Protein AF-V5GA72-F1 (afdb_monomer_lite)

Foldseek 3Di:
DDDDDDDDPPPCPDVVNVVVVVVVVVVVVVVVVVVVVVVVVVVVCVVPVDDAADQFPLVVVQVVCVVVVNRDPVSLVVNVVRLVVCVVVVRDDPVRSVVVVVVSQVSLVVVVVVCVVPDDPDPDRDDDDDDD

Secondary structure (DSSP, 8-state):
--------------HHHHHHHHHHHHHHHHHHHHHHHHHHHHHHHHHHH-----S-HHHHHHHHHHHTT---HHHHHHHHHHHHHHHHTT-S-HHHHHHHHHHHHHHHHHHHHHHHTS-SS-----------

pLDDT: mean 79.82, std 15.77, range [41.16, 95.19]

Organism: Anoplophora glabripennis (NCBI:txid217634)

InterPro domains:
  IPR003874 CDC45 [PF02724] (3-127)
  IPR003874 CDC45 [PTHR10507] (3-131)

Radius of gyration: 33.47 Å; chains: 1; bounding box: 51×24×113 Å

Structure (mmCIF, N/CA/C/O backbone):
data_AF-V5GA72-F1
#
_entry.id   AF-V5GA72-F1
#
loop_
_atom_site.group_PDB
_atom_site.id
_atom_site.type_symbol
_atom_site.label_atom_id
_atom_site.label_alt_id
_atom_site.label_comp_id
_atom_site.label_asym_id
_atom_site.label_entity_id
_atom_site.label_seq_id
_atom_site.pdbx_PDB_ins_code
_atom_site.Cartn_x
_atom_site.Cartn_y
_atom_site.Cartn_z
_atom_site.occupancy
_atom_site.B_iso_or_equiv
_atom_site.auth_seq_id
_at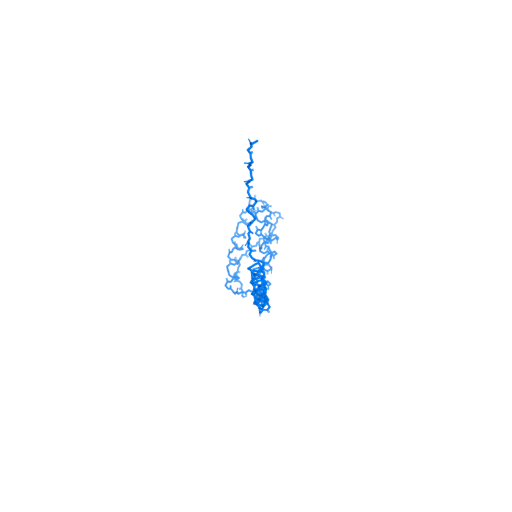om_site.auth_comp_id
_atom_site.auth_asym_id
_atom_site.auth_atom_id
_atom_site.pdbx_PDB_model_num
ATOM 1 N N . ASP A 1 1 ? 4.485 15.267 88.768 1.00 44.94 1 ASP A N 1
ATOM 2 C CA . ASP A 1 1 ? 3.596 16.225 88.092 1.00 44.94 1 ASP A CA 1
ATOM 3 C C . ASP A 1 1 ? 4.176 16.710 86.783 1.00 44.94 1 ASP A C 1
ATOM 5 O O . ASP A 1 1 ? 5.072 17.546 86.781 1.00 44.94 1 ASP A O 1
ATOM 9 N N . THR A 1 2 ? 3.723 16.142 85.669 1.00 41.16 2 THR A N 1
ATOM 10 C CA . THR A 1 2 ? 2.862 16.828 84.686 1.00 41.16 2 THR A CA 1
ATOM 11 C C . THR A 1 2 ? 2.583 15.811 83.583 1.00 41.16 2 THR A C 1
ATOM 13 O O . THR A 1 2 ? 3.494 15.398 82.869 1.00 41.16 2 THR A O 1
ATOM 16 N N . GLU A 1 3 ? 1.335 15.354 83.538 1.00 45.75 3 GLU A N 1
ATOM 17 C CA . GLU A 1 3 ? 0.782 14.535 82.467 1.00 45.75 3 GLU A CA 1
ATOM 18 C C . GLU A 1 3 ? 0.652 15.359 81.182 1.00 45.75 3 GLU A C 1
ATOM 20 O O . GLU A 1 3 ? 0.370 16.556 81.232 1.00 45.75 3 GLU A O 1
ATOM 25 N N . GLY A 1 4 ? 0.867 14.705 80.045 1.00 42.28 4 GLY A N 1
ATOM 26 C CA . GLY A 1 4 ? 0.695 15.257 78.706 1.00 42.28 4 GLY A CA 1
ATOM 27 C C . GLY A 1 4 ? 0.209 14.143 77.793 1.00 42.28 4 GLY A C 1
ATOM 28 O O . GLY A 1 4 ? 0.988 13.575 77.034 1.00 42.28 4 GLY A O 1
ATOM 29 N N . ASP A 1 5 ? -1.052 13.781 78.003 1.00 46.66 5 ASP A N 1
ATOM 30 C CA . ASP A 1 5 ? -1.895 13.001 77.106 1.00 46.66 5 ASP A CA 1
ATOM 31 C C . ASP A 1 5 ? -2.205 13.886 75.890 1.00 46.66 5 ASP A C 1
ATOM 33 O O . ASP A 1 5 ? -2.816 14.941 76.050 1.00 46.66 5 ASP A O 1
ATOM 37 N N . ASP A 1 6 ? -1.719 13.516 74.705 1.00 45.56 6 ASP A N 1
ATOM 38 C CA . ASP A 1 6 ? -2.155 14.123 73.445 1.00 45.56 6 ASP A CA 1
ATOM 39 C C . ASP A 1 6 ? -2.669 13.003 72.546 1.00 45.56 6 ASP A C 1
ATOM 41 O O . ASP A 1 6 ? -1.927 12.163 72.025 1.00 45.56 6 ASP A O 1
ATOM 45 N N . GLU A 1 7 ? -3.994 13.001 72.477 1.00 43.31 7 GLU A N 1
ATOM 46 C CA . GLU A 1 7 ? -4.881 12.004 71.919 1.00 43.31 7 GLU A CA 1
ATOM 47 C C . GLU A 1 7 ? -4.599 11.729 70.437 1.00 43.31 7 GLU A C 1
ATOM 49 O O . GLU A 1 7 ? -4.554 12.615 69.576 1.00 43.31 7 GLU A O 1
ATOM 54 N N . ASP A 1 8 ? -4.481 10.435 70.162 1.00 42.25 8 ASP A N 1
ATOM 55 C CA . ASP A 1 8 ? -4.529 9.799 68.856 1.00 42.25 8 ASP A CA 1
ATOM 56 C C . ASP A 1 8 ? -5.787 10.256 68.098 1.00 42.25 8 ASP A C 1
ATOM 58 O O . ASP A 1 8 ? -6.906 9.800 68.340 1.00 42.25 8 ASP A O 1
ATOM 62 N N . SER A 1 9 ? -5.613 11.221 67.195 1.00 42.22 9 SER A N 1
ATOM 63 C CA . SER A 1 9 ? -6.663 11.691 66.293 1.00 42.22 9 SER A CA 1
ATOM 64 C C . SER A 1 9 ? -6.876 10.657 65.182 1.00 42.22 9 SER A C 1
ATOM 66 O O . SER A 1 9 ? -6.504 10.877 64.027 1.00 42.22 9 SER A O 1
ATOM 68 N N . GLU A 1 10 ? -7.458 9.508 65.537 1.00 46.38 10 GLU A N 1
ATOM 69 C CA . GLU A 1 10 ? -7.922 8.507 64.579 1.00 46.38 10 GLU A CA 1
ATOM 70 C C . GLU A 1 10 ? -9.069 9.089 63.739 1.00 46.38 10 GLU A C 1
ATOM 72 O O . GLU A 1 10 ? -10.193 9.314 64.193 1.00 46.38 10 GLU A O 1
ATOM 77 N N . ASP A 1 11 ? -8.738 9.322 62.472 1.00 50.38 11 ASP A N 1
ATOM 78 C CA . ASP A 1 11 ? -9.589 9.707 61.352 1.00 50.38 11 ASP A CA 1
ATOM 79 C C . ASP A 1 11 ? -10.790 8.747 61.193 1.00 50.38 11 ASP A C 1
ATOM 81 O O . ASP A 1 11 ? -10.772 7.751 60.461 1.00 50.38 11 ASP A O 1
ATOM 85 N N . GLY A 1 12 ? -11.850 9.027 61.953 1.00 48.91 12 GLY A N 1
ATOM 86 C CA . GLY A 1 12 ? -13.086 8.256 62.032 1.00 48.91 12 GLY A CA 1
ATOM 87 C C . GLY A 1 12 ? -14.001 8.434 60.821 1.00 48.91 12 GLY A C 1
ATOM 88 O O . GLY A 1 12 ? -15.154 8.850 60.962 1.00 48.91 12 GLY A O 1
ATOM 89 N N . GLU A 1 13 ? -13.550 8.066 59.618 1.00 55.62 13 GLU A N 1
ATOM 90 C CA . GLU A 1 13 ? -14.483 7.809 58.517 1.00 55.62 13 GLU A CA 1
ATOM 91 C C . GLU A 1 13 ? -15.397 6.632 58.913 1.00 55.62 13 GLU A C 1
ATOM 93 O O . GLU A 1 13 ? -14.967 5.477 58.987 1.00 55.62 13 GLU A O 1
ATOM 98 N N . SER A 1 14 ? -16.686 6.907 59.163 1.00 59.91 14 SER A N 1
ATOM 99 C CA . SER A 1 14 ? -17.658 5.867 59.531 1.00 59.91 14 SER A CA 1
ATOM 100 C C . SER A 1 14 ? -17.598 4.681 58.554 1.00 59.91 14 SER A C 1
ATOM 102 O O . SER A 1 14 ? -17.610 4.855 57.330 1.00 59.91 14 SER A O 1
ATOM 104 N N . GLN A 1 15 ? -17.583 3.444 59.066 1.00 61.44 15 GLN A N 1
ATOM 105 C CA . GLN A 1 15 ? -17.535 2.240 58.218 1.00 61.44 15 GLN A CA 1
ATOM 106 C C . GLN A 1 15 ? -18.662 2.187 57.167 1.00 61.44 15 GLN A C 1
ATOM 108 O O . GLN A 1 15 ? -18.519 1.542 56.126 1.00 61.44 15 GLN A O 1
ATOM 113 N N . VAL A 1 16 ? -19.770 2.894 57.407 1.00 61.12 16 VAL A N 1
ATOM 114 C CA . VAL A 1 16 ? -20.895 3.056 56.477 1.00 61.12 16 VAL A CA 1
ATOM 115 C C . VAL A 1 16 ? -20.516 3.920 55.267 1.00 61.12 16 VAL A C 1
ATOM 117 O O . VAL A 1 16 ? -20.846 3.556 54.137 1.00 61.12 16 VAL A O 1
ATOM 120 N N . ALA A 1 17 ? -19.776 5.016 55.468 1.00 61.53 17 ALA A N 1
ATOM 121 C CA . ALA A 1 17 ? -19.242 5.843 54.384 1.00 61.53 17 ALA A CA 1
ATOM 122 C C . ALA A 1 17 ? -18.205 5.074 53.547 1.00 61.53 17 ALA A C 1
ATOM 124 O O . ALA A 1 17 ? -18.236 5.126 52.315 1.00 61.53 17 ALA A O 1
ATOM 125 N N . LYS A 1 18 ? -17.360 4.267 54.203 1.00 60.62 18 LYS A N 1
ATOM 126 C CA . LYS A 1 18 ? -16.367 3.402 53.544 1.00 60.62 18 LYS A CA 1
ATOM 127 C C . LYS A 1 18 ? -17.026 2.296 52.705 1.00 60.62 18 LYS A C 1
ATOM 129 O O . LYS A 1 18 ? -16.608 2.050 51.576 1.00 60.62 18 LYS A O 1
ATOM 134 N N . ARG A 1 19 ? -18.113 1.684 53.199 1.00 61.06 19 ARG A N 1
ATOM 135 C CA . ARG A 1 19 ? -18.931 0.716 52.437 1.00 61.06 19 ARG A CA 1
ATOM 136 C C . ARG A 1 19 ? -19.669 1.358 51.255 1.00 61.06 19 ARG A C 1
ATOM 138 O O . ARG A 1 19 ? -19.633 0.784 50.172 1.00 61.06 19 ARG A O 1
ATOM 145 N N . ARG A 1 20 ? -20.258 2.556 51.406 1.00 60.97 20 ARG A N 1
ATOM 146 C CA . ARG A 1 20 ? -20.881 3.293 50.279 1.00 60.97 20 ARG A CA 1
ATOM 147 C C . ARG A 1 20 ? -19.872 3.667 49.193 1.00 60.97 20 ARG A C 1
ATOM 149 O O . ARG A 1 20 ? -20.171 3.476 48.021 1.00 60.97 20 ARG A O 1
ATOM 156 N N . ARG A 1 21 ? -18.669 4.121 49.564 1.00 61.09 21 ARG A N 1
ATOM 157 C CA . ARG A 1 21 ? -17.574 4.395 48.614 1.00 61.09 21 ARG A CA 1
ATOM 158 C C . ARG A 1 21 ? -17.095 3.136 47.887 1.00 61.09 21 ARG A C 1
ATOM 160 O O . ARG A 1 21 ? -16.818 3.194 46.695 1.00 61.09 21 ARG A O 1
ATOM 167 N N . MET A 1 22 ? -17.017 1.997 48.577 1.00 59.84 22 MET A N 1
ATOM 168 C CA . MET A 1 22 ? -16.674 0.703 47.96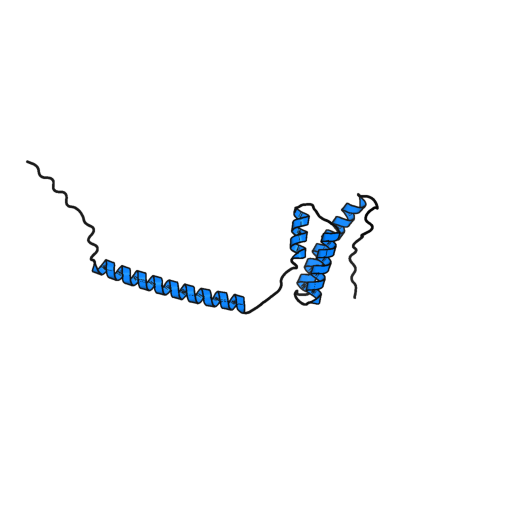8 1.00 59.84 22 MET A CA 1
ATOM 169 C C . MET A 1 22 ? -17.747 0.231 46.973 1.00 59.84 22 MET A C 1
ATOM 171 O O . MET A 1 22 ? -17.400 -0.278 45.906 1.00 59.84 22 MET A O 1
ATOM 175 N N . ASP A 1 23 ? -19.030 0.443 47.280 1.00 65.75 23 ASP A N 1
ATOM 176 C CA . ASP A 1 23 ? -20.140 0.166 46.358 1.00 65.75 23 ASP A CA 1
ATOM 177 C C . ASP A 1 23 ? -20.141 1.120 45.153 1.00 65.75 23 ASP A C 1
ATOM 179 O O . ASP A 1 23 ? -20.287 0.672 44.017 1.00 65.75 23 ASP A O 1
ATOM 183 N N . GLU A 1 24 ? -19.895 2.419 45.354 1.00 71.38 24 GLU A N 1
ATOM 184 C CA . GLU A 1 24 ? -19.737 3.392 44.262 1.00 71.38 24 GLU A CA 1
ATOM 185 C C . GLU A 1 24 ? -18.525 3.073 43.376 1.00 71.38 24 GLU A C 1
ATOM 187 O O . GLU A 1 24 ? -18.632 3.102 42.148 1.00 71.38 24 GLU A O 1
ATOM 192 N N . ALA A 1 25 ? -17.393 2.679 43.965 1.00 75.25 25 ALA A N 1
ATOM 193 C CA . ALA A 1 25 ? -16.207 2.241 43.231 1.00 75.25 25 ALA A CA 1
ATOM 194 C C . ALA A 1 25 ? -16.467 0.945 42.440 1.00 75.25 25 ALA A C 1
ATOM 196 O O . ALA A 1 25 ? -16.042 0.819 41.289 1.00 75.25 25 ALA A O 1
ATOM 197 N N . ALA A 1 26 ? -17.216 -0.007 43.006 1.00 76.44 26 ALA A N 1
ATOM 198 C CA . ALA A 1 26 ? -17.625 -1.224 42.309 1.00 76.44 26 ALA A CA 1
ATOM 199 C C . ALA A 1 26 ? -18.612 -0.937 41.160 1.00 76.44 26 ALA A C 1
ATOM 201 O O . ALA A 1 26 ? -18.518 -1.554 40.094 1.00 76.44 26 ALA A O 1
ATOM 202 N N . ILE A 1 27 ? -19.532 0.017 41.337 1.00 78.06 27 ILE A N 1
ATOM 203 C CA . ILE A 1 27 ? -20.466 0.478 40.299 1.00 78.06 27 ILE A CA 1
ATOM 204 C C . ILE A 1 27 ? -19.717 1.205 39.176 1.00 78.06 27 ILE A C 1
ATOM 206 O O . ILE A 1 27 ? -19.980 0.927 38.001 1.00 78.06 27 ILE A O 1
ATOM 210 N N . ASN A 1 28 ? -18.752 2.066 39.507 1.00 81.06 28 ASN A N 1
ATOM 211 C CA . ASN A 1 28 ? -17.899 2.732 38.523 1.00 81.06 28 ASN A CA 1
ATOM 212 C C . ASN A 1 28 ? -17.058 1.723 37.742 1.00 81.06 28 ASN A C 1
ATOM 214 O O . ASN A 1 28 ? -17.096 1.743 36.516 1.00 81.06 28 ASN A O 1
ATOM 218 N N . LYS A 1 29 ? -16.442 0.740 38.407 1.00 84.12 29 LYS A N 1
ATOM 219 C CA . LYS A 1 29 ? -15.700 -0.339 37.735 1.00 84.12 29 LYS A CA 1
ATOM 220 C C . LYS A 1 29 ? -16.586 -1.168 36.796 1.00 84.12 29 LYS A C 1
ATOM 222 O O . LYS A 1 29 ? -16.160 -1.564 35.713 1.00 84.12 29 LYS A O 1
ATOM 227 N N . ARG A 1 30 ? -17.850 -1.423 37.166 1.00 83.56 30 ARG A N 1
ATOM 228 C CA . ARG A 1 30 ? -18.836 -2.084 36.283 1.00 83.56 30 ARG A CA 1
ATOM 229 C C . ARG A 1 30 ? -19.254 -1.198 35.108 1.00 83.56 30 ARG A C 1
ATOM 231 O O . ARG A 1 30 ? -19.535 -1.716 34.030 1.00 83.56 30 ARG A O 1
ATOM 238 N N . ARG A 1 31 ? -19.344 0.120 35.302 1.00 84.44 31 ARG A N 1
ATOM 239 C CA . ARG A 1 31 ? -19.629 1.086 34.230 1.00 84.44 31 ARG A CA 1
ATOM 240 C C . ARG A 1 31 ? -18.456 1.171 33.255 1.00 84.44 31 ARG A C 1
ATOM 242 O O . ARG A 1 31 ? -18.681 1.043 32.060 1.00 84.44 31 ARG A O 1
ATOM 249 N N . GLU A 1 32 ? -17.234 1.297 33.756 1.00 90.19 32 GLU A N 1
ATOM 250 C CA . GLU A 1 32 ? -16.003 1.289 32.960 1.00 90.19 32 GLU A CA 1
ATOM 251 C C . GLU A 1 32 ? -15.854 -0.007 32.173 1.00 90.19 32 GLU A C 1
ATOM 253 O O . GLU A 1 32 ? -15.583 0.033 30.977 1.00 90.19 32 GLU A O 1
ATOM 258 N N . LYS A 1 33 ? -16.118 -1.160 32.803 1.00 91.06 33 LYS A N 1
ATOM 259 C CA . LYS A 1 33 ? -16.099 -2.448 32.105 1.00 91.06 33 LYS A CA 1
ATOM 260 C C . LYS A 1 33 ? -17.126 -2.499 30.970 1.00 91.06 33 LYS A C 1
ATOM 262 O O . LYS A 1 33 ? -16.789 -2.957 29.886 1.00 91.06 33 LYS A O 1
ATOM 267 N N . ARG A 1 34 ? -18.349 -2.002 31.191 1.00 90.81 34 ARG A N 1
ATOM 268 C CA . ARG A 1 34 ? -19.376 -1.924 30.136 1.00 90.81 34 ARG A CA 1
ATOM 269 C C . ARG A 1 34 ? -18.949 -1.006 28.992 1.00 90.81 34 ARG A C 1
ATOM 271 O O . ARG A 1 34 ? -18.997 -1.424 27.845 1.00 90.81 34 ARG A O 1
ATOM 278 N N . LEU A 1 35 ? -18.446 0.189 29.304 1.00 94.00 35 LEU A N 1
ATOM 279 C CA . LEU A 1 35 ? -17.922 1.123 28.301 1.00 94.00 35 LEU A CA 1
ATOM 280 C C . LEU A 1 35 ? -16.758 0.517 27.507 1.00 94.00 35 LEU A C 1
ATOM 282 O O . LEU A 1 35 ? -16.676 0.687 26.294 1.00 94.00 35 LEU A O 1
ATOM 286 N N . TRP A 1 36 ? -15.873 -0.222 28.176 1.00 94.69 36 TRP A N 1
ATOM 287 C CA . TRP A 1 36 ? -14.775 -0.927 27.526 1.00 94.69 36 TRP A CA 1
ATOM 288 C C . TRP A 1 36 ? -15.275 -2.037 26.597 1.00 94.69 36 TRP A C 1
ATOM 290 O O . TRP A 1 36 ? -14.797 -2.153 25.469 1.00 94.69 36 TRP A O 1
ATOM 300 N N . GLU A 1 37 ? -16.256 -2.831 27.034 1.00 94.56 37 GLU A N 1
ATOM 301 C CA . GLU A 1 37 ? -16.868 -3.874 26.206 1.00 94.56 37 GLU A CA 1
ATOM 302 C C . GLU A 1 37 ? -17.581 -3.288 24.981 1.00 94.56 37 GLU A C 1
ATOM 304 O O . GLU A 1 37 ? -17.451 -3.836 23.886 1.00 94.56 37 GLU A O 1
ATOM 309 N N . ASP A 1 38 ? -18.281 -2.167 25.139 1.00 94.94 38 ASP A N 1
ATOM 310 C CA . ASP A 1 38 ? -18.978 -1.491 24.043 1.00 94.94 38 ASP A CA 1
ATOM 311 C C . ASP A 1 38 ? -17.989 -0.871 23.043 1.00 94.94 38 ASP A C 1
ATOM 313 O O . ASP A 1 38 ? -18.126 -1.074 21.835 1.00 94.94 38 ASP A O 1
ATOM 317 N N . ASN A 1 39 ? -16.923 -0.221 23.524 1.00 94.88 39 ASN A N 1
ATOM 318 C CA . ASN A 1 39 ? -15.845 0.286 22.668 1.00 94.88 39 ASN A CA 1
ATOM 319 C C . ASN A 1 39 ? -15.132 -0.841 21.919 1.00 94.88 39 ASN A C 1
ATOM 321 O O . ASN A 1 39 ? -14.844 -0.708 20.730 1.00 94.88 39 ASN A O 1
ATOM 325 N N . LYS A 1 40 ? -14.873 -1.968 22.592 1.00 95.06 40 LYS A N 1
ATOM 326 C CA . LYS A 1 40 ? -14.284 -3.150 21.960 1.00 95.06 40 LYS A CA 1
ATOM 327 C C . LYS A 1 40 ? -15.194 -3.686 20.861 1.00 95.06 40 LYS A C 1
ATOM 329 O O . LYS A 1 40 ? -14.706 -3.976 19.776 1.00 95.06 40 LYS A O 1
ATOM 334 N N . LYS A 1 41 ? -16.498 -3.825 21.117 1.00 95.19 41 LYS A N 1
ATOM 335 C CA . LYS A 1 41 ? -17.455 -4.293 20.102 1.00 95.19 41 LYS A CA 1
ATOM 336 C C . LYS A 1 41 ? -17.484 -3.360 18.900 1.00 95.19 41 LYS A C 1
ATOM 338 O O . LYS A 1 41 ? -17.440 -3.854 17.782 1.00 95.19 41 LYS A O 1
ATOM 343 N N . LYS A 1 42 ? -17.493 -2.044 19.130 1.00 95.00 42 LYS A N 1
ATOM 344 C CA . LYS A 1 42 ? -17.432 -1.048 18.058 1.00 95.00 42 LYS A CA 1
ATOM 345 C C . LYS A 1 42 ? -16.153 -1.189 17.230 1.00 95.00 42 LYS A C 1
ATOM 347 O O . LYS A 1 42 ? -16.236 -1.334 16.022 1.00 95.00 42 LYS A O 1
ATOM 352 N N . LEU A 1 43 ? -14.990 -1.250 17.878 1.00 94.00 43 LEU A N 1
ATOM 353 C CA . LEU A 1 43 ? -13.709 -1.401 17.183 1.00 94.00 43 LEU A CA 1
ATOM 354 C C . LEU A 1 43 ? -13.632 -2.707 16.379 1.00 94.00 43 LEU A C 1
ATOM 356 O O . LEU A 1 43 ? -13.159 -2.714 15.247 1.00 94.00 43 LEU A O 1
ATOM 360 N N . MET A 1 44 ? -14.101 -3.813 16.961 1.00 94.50 44 MET A N 1
ATOM 361 C CA . MET A 1 44 ? -14.127 -5.109 16.278 1.00 94.50 44 MET A CA 1
ATOM 362 C C . MET A 1 44 ? -15.093 -5.091 15.096 1.00 94.50 44 MET A C 1
ATOM 364 O O . MET A 1 44 ? -14.774 -5.656 14.054 1.00 94.50 44 MET A O 1
ATOM 368 N N . PHE A 1 45 ? -16.242 -4.428 15.245 1.00 94.75 45 PHE A N 1
ATOM 369 C CA . PHE A 1 45 ? -17.192 -4.229 14.160 1.00 94.75 45 PHE A CA 1
ATOM 370 C C . PHE A 1 45 ? -16.545 -3.441 13.018 1.00 94.75 45 PHE A C 1
ATOM 372 O O . PHE A 1 45 ? -16.473 -3.971 11.912 1.00 94.75 45 PHE A O 1
ATOM 379 N N . ASP A 1 46 ? -15.981 -2.265 13.310 1.00 92.88 46 ASP A N 1
ATOM 380 C CA . ASP A 1 46 ? -15.337 -1.384 12.328 1.00 92.88 46 ASP A CA 1
ATOM 381 C C . ASP A 1 46 ? -14.197 -2.104 11.579 1.00 92.88 46 ASP A C 1
ATOM 383 O O . ASP A 1 46 ? -14.093 -2.004 10.358 1.00 92.88 46 ASP A O 1
ATOM 387 N N . TYR A 1 47 ? -13.377 -2.894 12.285 1.00 92.56 47 TYR A N 1
ATOM 388 C CA . TYR A 1 47 ? -12.311 -3.699 11.673 1.00 92.56 47 TYR A CA 1
ATOM 389 C C . TYR A 1 47 ? -12.850 -4.838 10.793 1.00 92.56 47 TYR A C 1
ATOM 391 O O . TYR A 1 47 ? -12.300 -5.120 9.732 1.00 92.56 47 TYR A O 1
ATOM 399 N N . SER A 1 48 ? -13.920 -5.509 11.226 1.00 92.44 48 SER A N 1
ATOM 400 C CA . SER A 1 48 ? -14.510 -6.634 10.487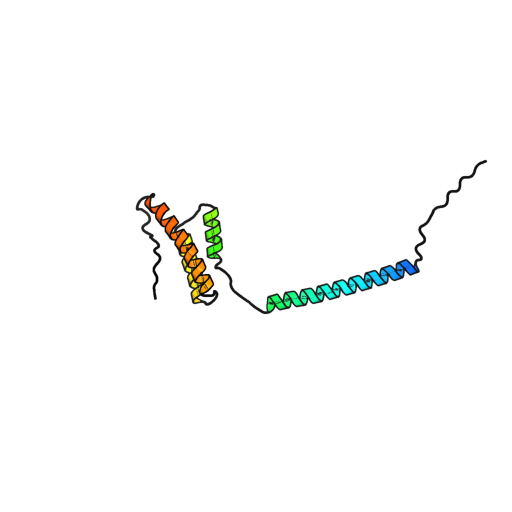 1.00 92.44 48 SER A CA 1
ATOM 401 C C . SER A 1 48 ? -15.348 -6.214 9.279 1.00 92.44 48 SER A C 1
ATOM 403 O O . SER A 1 48 ? -15.657 -7.050 8.432 1.00 92.44 48 SER A O 1
ATOM 405 N N . GLN A 1 49 ? -15.748 -4.942 9.211 1.00 92.31 49 GLN A N 1
ATOM 406 C CA . GLN A 1 49 ? -16.735 -4.478 8.245 1.00 92.31 49 GLN A CA 1
ATOM 407 C C . GLN A 1 49 ? -16.182 -4.431 6.818 1.00 92.31 49 GLN A C 1
ATOM 409 O O . GLN A 1 49 ? -16.888 -4.790 5.876 1.00 92.31 49 GLN A O 1
ATOM 414 N N . PHE A 1 50 ? -14.929 -4.001 6.649 1.00 88.62 50 PHE A N 1
ATOM 415 C CA . PHE A 1 50 ? -14.333 -3.799 5.333 1.00 88.62 50 PHE A CA 1
ATOM 416 C C . PHE A 1 50 ? -12.896 -4.302 5.286 1.00 88.62 50 PHE A C 1
ATOM 418 O O . PHE A 1 50 ? -12.098 -4.056 6.184 1.00 88.62 50 PHE A O 1
ATOM 425 N N . THR A 1 51 ? -12.551 -4.965 4.186 1.00 88.69 51 THR A N 1
ATOM 426 C CA . THR A 1 51 ? -11.165 -5.289 3.841 1.00 88.69 51 THR A CA 1
ATOM 427 C C . THR A 1 51 ? -10.783 -4.485 2.612 1.00 88.69 51 THR A C 1
ATOM 429 O O . THR A 1 51 ? -11.483 -4.527 1.603 1.00 88.69 51 THR A O 1
ATOM 432 N N . TYR A 1 52 ? -9.685 -3.745 2.702 1.00 87.88 52 TYR A N 1
ATOM 433 C CA . TYR A 1 52 ? -9.162 -2.938 1.609 1.00 87.88 52 TYR A CA 1
ATOM 434 C C . TYR A 1 52 ? -7.663 -3.167 1.455 1.00 87.88 52 TYR A C 1
ATOM 436 O O . TYR A 1 52 ? -6.969 -3.582 2.387 1.00 87.88 52 TYR A O 1
ATOM 444 N N . TYR A 1 53 ? -7.173 -2.888 0.255 1.00 87.69 53 TYR A N 1
ATOM 445 C CA . TYR A 1 53 ? -5.753 -2.876 -0.041 1.00 87.69 53 TYR A CA 1
ATOM 446 C C . TYR A 1 53 ? -5.254 -1.434 -0.064 1.00 87.69 53 TYR A C 1
ATOM 448 O O . TYR A 1 53 ? -6.009 -0.492 -0.292 1.00 87.69 53 TYR A O 1
ATOM 456 N N . THR A 1 54 ? -3.968 -1.273 0.213 1.00 86.00 54 THR A N 1
ATOM 457 C CA . THR A 1 54 ? -3.269 0.009 0.123 1.00 86.00 54 THR A CA 1
ATOM 458 C C . THR A 1 54 ? -2.114 -0.115 -0.870 1.00 86.00 54 THR A C 1
ATOM 460 O O . THR A 1 54 ? -1.958 -1.148 -1.529 1.00 86.00 54 THR A O 1
ATOM 463 N N . ARG A 1 55 ? -1.291 0.930 -0.950 1.00 85.81 55 ARG A N 1
ATOM 464 C CA . ARG A 1 55 ? -0.034 0.999 -1.704 1.00 85.81 55 ARG A CA 1
ATOM 465 C C . ARG A 1 55 ? 0.775 -0.306 -1.628 1.00 85.81 55 ARG A C 1
ATOM 467 O O . ARG A 1 55 ? 0.878 -0.918 -0.562 1.00 85.81 55 ARG A O 1
ATOM 474 N N . ALA A 1 56 ? 1.373 -0.715 -2.748 1.00 88.06 56 ALA A N 1
ATOM 475 C CA . ALA A 1 56 ? 2.173 -1.936 -2.838 1.00 88.06 56 ALA A CA 1
ATOM 476 C C . ALA A 1 56 ? 3.298 -1.963 -1.798 1.00 88.06 56 ALA A C 1
ATOM 478 O O . ALA A 1 56 ? 4.061 -1.006 -1.648 1.00 88.06 56 ALA A O 1
ATOM 479 N N . SER A 1 57 ? 3.458 -3.113 -1.138 1.00 90.44 57 SER A N 1
ATOM 480 C CA . SER A 1 57 ? 4.553 -3.366 -0.192 1.00 90.44 57 SER A CA 1
ATOM 481 C C . SER A 1 57 ? 5.929 -3.167 -0.833 1.00 90.44 57 SER A C 1
ATOM 483 O O . SER A 1 57 ? 6.833 -2.634 -0.192 1.00 90.44 57 SER A O 1
ATOM 485 N N . ALA A 1 58 ? 6.069 -3.527 -2.112 1.00 92.19 58 ALA A N 1
ATOM 486 C CA . ALA A 1 58 ? 7.294 -3.339 -2.882 1.00 92.19 58 ALA A CA 1
ATOM 487 C C . ALA A 1 58 ? 7.724 -1.866 -2.959 1.00 92.19 58 ALA A C 1
ATOM 489 O O . ALA A 1 58 ? 8.914 -1.585 -2.860 1.00 92.19 58 ALA A O 1
ATOM 490 N N . ILE A 1 59 ? 6.777 -0.922 -3.040 1.00 91.69 59 ILE A N 1
ATOM 491 C CA . ILE A 1 59 ? 7.109 0.506 -3.104 1.00 91.69 59 ILE A CA 1
ATOM 492 C C . ILE A 1 59 ? 7.727 0.973 -1.782 1.00 91.69 59 ILE A C 1
ATOM 494 O O . ILE A 1 59 ? 8.733 1.675 -1.787 1.00 91.69 59 ILE A O 1
ATOM 498 N N . TYR A 1 60 ? 7.201 0.521 -0.639 1.00 92.31 60 TYR A N 1
ATOM 499 C CA . TYR A 1 60 ? 7.813 0.822 0.660 1.00 92.31 60 TYR A CA 1
ATOM 500 C C . TYR A 1 60 ? 9.217 0.222 0.798 1.00 92.31 60 TYR A C 1
ATOM 502 O O . TYR A 1 60 ? 10.107 0.858 1.362 1.00 92.31 60 TYR A O 1
ATOM 510 N N . MET A 1 61 ? 9.424 -0.989 0.275 1.00 91.94 61 MET A N 1
ATOM 511 C CA . MET A 1 61 ? 10.741 -1.633 0.275 1.00 91.94 61 MET A CA 1
ATOM 512 C C . MET A 1 61 ? 11.731 -0.893 -0.624 1.00 91.94 61 MET A C 1
ATOM 514 O O . MET A 1 61 ? 12.888 -0.721 -0.246 1.00 91.94 61 MET A O 1
ATOM 518 N N . PHE A 1 62 ? 11.275 -0.389 -1.768 1.00 91.69 62 PHE A N 1
ATOM 519 C CA . PHE A 1 62 ? 12.084 0.442 -2.649 1.00 91.69 62 PHE A CA 1
ATOM 520 C C . PHE A 1 62 ? 12.425 1.798 -2.020 1.00 91.69 62 PHE A C 1
ATOM 522 O O . PHE A 1 62 ? 13.587 2.198 -2.042 1.00 91.69 62 PHE A O 1
ATOM 529 N N . ASP A 1 63 ? 11.462 2.469 -1.383 1.00 91.06 63 ASP A N 1
ATOM 530 C CA . ASP A 1 63 ? 11.702 3.718 -0.647 1.00 91.06 63 ASP A CA 1
ATOM 531 C C . ASP A 1 63 ? 12.733 3.517 0.475 1.00 91.06 63 ASP A C 1
ATOM 533 O O . ASP A 1 63 ? 13.595 4.369 0.709 1.00 91.06 63 ASP A O 1
ATOM 537 N N . LEU A 1 64 ? 12.676 2.373 1.162 1.00 92.06 64 LEU A N 1
ATOM 538 C CA . LEU A 1 64 ? 13.664 1.993 2.166 1.00 92.06 64 LEU A CA 1
ATOM 539 C C . LEU A 1 64 ? 15.045 1.755 1.539 1.00 92.06 64 LEU A C 1
ATOM 541 O O . LEU A 1 64 ? 16.031 2.310 2.020 1.00 92.06 64 LEU A O 1
ATOM 545 N N . ALA A 1 65 ? 15.124 0.970 0.463 1.00 90.81 65 ALA A N 1
ATOM 546 C CA . ALA A 1 65 ? 16.373 0.702 -0.250 1.00 90.81 65 ALA A CA 1
ATOM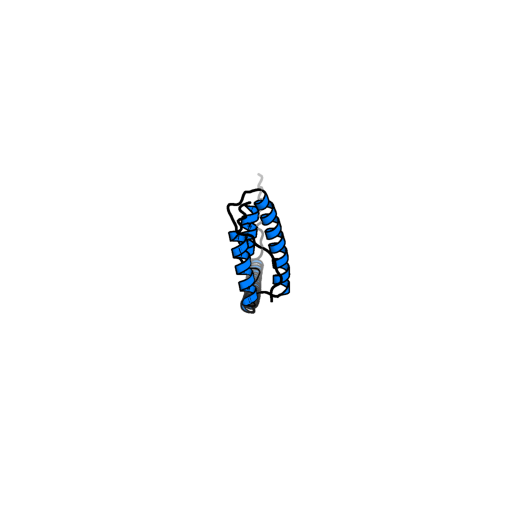 547 C C . ALA A 1 65 ? 17.018 1.996 -0.774 1.00 90.81 65 ALA A C 1
ATOM 549 O O . ALA A 1 65 ? 18.231 2.189 -0.657 1.00 90.81 65 ALA A O 1
ATOM 550 N N . TRP A 1 66 ? 16.194 2.931 -1.251 1.00 89.31 66 TRP A N 1
ATOM 551 C CA . TRP A 1 66 ? 16.634 4.251 -1.679 1.00 89.31 66 TRP A CA 1
ATOM 552 C C . TRP A 1 66 ? 17.211 5.075 -0.522 1.00 89.31 66 TRP A C 1
ATOM 554 O O . TRP A 1 66 ? 18.298 5.633 -0.659 1.00 89.31 66 TRP A O 1
ATOM 564 N N . LYS A 1 67 ? 16.559 5.091 0.650 1.00 90.31 67 LYS A N 1
ATOM 565 C CA . LYS A 1 67 ? 17.099 5.745 1.860 1.00 90.31 67 LYS A CA 1
ATOM 566 C C . LYS A 1 67 ? 18.417 5.132 2.338 1.00 90.31 67 LYS A C 1
ATOM 568 O O . LYS A 1 67 ? 19.228 5.829 2.939 1.00 90.31 67 LYS A O 1
ATOM 573 N N . LEU A 1 68 ? 18.638 3.848 2.062 1.00 90.56 68 LEU A N 1
ATOM 574 C CA . LEU A 1 68 ? 19.883 3.131 2.356 1.00 90.56 68 LEU A CA 1
ATOM 575 C C . LEU A 1 68 ? 20.945 3.279 1.252 1.00 90.56 68 LEU A C 1
ATOM 577 O O . LEU A 1 68 ? 22.004 2.659 1.344 1.00 90.56 68 LEU A O 1
ATOM 581 N N . ASN A 1 69 ? 20.673 4.087 0.220 1.00 83.25 69 ASN A N 1
ATOM 582 C CA . ASN A 1 69 ? 21.539 4.311 -0.937 1.00 83.25 69 ASN A CA 1
ATOM 583 C C . ASN A 1 69 ? 21.914 3.015 -1.693 1.00 83.25 69 ASN A C 1
ATOM 585 O O . ASN A 1 69 ? 22.971 2.938 -2.319 1.00 83.25 69 ASN A O 1
ATOM 589 N N . ARG A 1 70 ? 21.047 1.994 -1.620 1.00 80.19 70 ARG A N 1
ATOM 590 C CA . ARG A 1 70 ? 21.128 0.730 -2.369 1.00 80.19 70 ARG A CA 1
ATOM 591 C C . ARG A 1 70 ? 20.026 0.698 -3.427 1.00 80.19 70 ARG A C 1
ATOM 593 O O . ARG A 1 70 ? 19.100 -0.106 -3.357 1.00 80.19 70 ARG A O 1
ATOM 600 N N . ASP A 1 71 ? 20.065 1.658 -4.346 1.00 76.62 71 ASP A N 1
ATOM 601 C CA . ASP A 1 71 ? 19.062 1.798 -5.396 1.00 76.62 71 ASP A CA 1
ATOM 602 C C . ASP A 1 71 ? 19.449 1.028 -6.667 1.00 76.62 71 ASP A C 1
ATOM 604 O O . ASP A 1 71 ? 20.114 1.550 -7.559 1.00 76.62 71 ASP A O 1
ATOM 608 N N . ASP A 1 72 ? 18.990 -0.222 -6.754 1.00 82.56 72 ASP A N 1
ATOM 609 C CA . ASP A 1 72 ? 19.219 -1.088 -7.914 1.00 82.56 72 ASP A CA 1
ATOM 610 C C . ASP A 1 72 ? 18.106 -0.956 -8.968 1.00 82.56 72 ASP A C 1
ATOM 612 O O . ASP A 1 72 ? 16.918 -0.823 -8.648 1.00 82.56 72 ASP A O 1
ATOM 616 N N . LYS A 1 73 ? 18.479 -1.062 -10.253 1.00 84.38 73 LYS A N 1
ATOM 617 C CA . LYS A 1 73 ? 17.525 -1.070 -11.383 1.00 84.38 73 LYS A CA 1
ATOM 618 C C . LYS A 1 73 ? 16.539 -2.236 -11.300 1.00 84.38 73 LYS A C 1
ATOM 620 O O . LYS A 1 73 ? 15.382 -2.094 -11.683 1.00 84.38 73 LYS A O 1
ATOM 625 N N . GLU A 1 74 ? 16.990 -3.371 -10.778 1.00 87.25 74 GLU A N 1
ATOM 626 C CA . GLU A 1 74 ? 16.168 -4.567 -10.587 1.00 87.25 74 GLU A CA 1
ATOM 627 C C . GLU A 1 74 ? 15.087 -4.337 -9.525 1.00 87.25 74 GLU A C 1
ATOM 629 O O . GLU A 1 74 ? 13.920 -4.643 -9.758 1.00 87.25 74 GLU A O 1
ATOM 634 N N . SER A 1 75 ? 15.437 -3.699 -8.404 1.00 88.62 75 SER A N 1
ATOM 635 C CA . SER A 1 75 ? 14.484 -3.320 -7.352 1.00 88.62 75 SER A CA 1
ATOM 636 C C . SER A 1 75 ? 13.421 -2.344 -7.865 1.00 88.62 75 SER A C 1
ATOM 638 O O . SER A 1 75 ? 12.244 -2.467 -7.517 1.00 88.62 75 SER A O 1
ATOM 640 N N . LEU A 1 76 ? 13.809 -1.407 -8.740 1.00 89.81 76 LEU A N 1
ATOM 641 C CA . LEU A 1 76 ? 12.862 -0.521 -9.421 1.00 89.81 76 LEU A CA 1
ATOM 642 C C . LEU A 1 76 ? 11.907 -1.313 -10.328 1.00 89.81 76 LEU A C 1
ATOM 644 O O . LEU A 1 76 ? 10.697 -1.107 -10.264 1.00 89.81 76 LEU A O 1
ATOM 648 N N . TRP A 1 77 ? 12.425 -2.249 -11.129 1.00 91.31 77 TRP A N 1
ATOM 649 C CA . TRP A 1 77 ? 11.605 -3.090 -12.005 1.00 91.31 77 TRP A CA 1
ATOM 650 C C . TRP A 1 77 ? 10.612 -3.963 -11.227 1.00 91.31 77 TRP A C 1
ATOM 652 O O . TRP A 1 77 ? 9.424 -3.977 -11.543 1.00 91.31 77 TRP A O 1
ATOM 662 N N . LEU A 1 78 ? 11.063 -4.624 -10.156 1.00 92.00 78 LEU A N 1
ATOM 663 C CA . LEU A 1 78 ? 10.195 -5.417 -9.277 1.00 92.00 78 LEU A CA 1
ATOM 664 C C . LEU A 1 78 ? 9.074 -4.570 -8.661 1.00 92.00 78 LEU A C 1
ATOM 666 O O . LEU A 1 78 ? 7.942 -5.032 -8.525 1.00 92.00 78 LEU A O 1
ATOM 670 N N . THR A 1 79 ? 9.371 -3.312 -8.335 1.00 93.31 79 THR A N 1
ATOM 671 C CA . THR A 1 79 ? 8.378 -2.370 -7.810 1.00 93.31 79 THR A CA 1
ATOM 672 C C . THR A 1 79 ? 7.332 -1.997 -8.858 1.00 93.31 79 THR A C 1
ATOM 674 O O . THR A 1 79 ? 6.144 -1.967 -8.540 1.00 93.31 79 THR A O 1
ATOM 677 N N . ILE A 1 80 ? 7.748 -1.774 -10.110 1.00 92.50 80 ILE A N 1
ATOM 678 C CA . ILE A 1 80 ? 6.831 -1.524 -11.234 1.00 92.50 80 ILE A CA 1
ATOM 679 C C . ILE A 1 80 ? 5.893 -2.723 -11.421 1.00 92.50 80 ILE A C 1
ATOM 681 O O . ILE A 1 80 ? 4.683 -2.531 -11.496 1.00 92.50 80 ILE A O 1
ATOM 685 N N . VAL A 1 81 ? 6.428 -3.949 -11.422 1.00 93.38 81 VAL A N 1
ATOM 686 C CA . VAL A 1 81 ? 5.631 -5.184 -11.555 1.00 93.38 81 VAL A CA 1
ATOM 687 C C . VAL A 1 81 ? 4.619 -5.337 -10.413 1.00 93.38 81 VAL A C 1
ATOM 689 O O . VAL A 1 81 ? 3.467 -5.693 -10.645 1.00 93.38 81 VAL A O 1
ATOM 692 N N . ALA A 1 82 ? 5.009 -5.034 -9.175 1.00 93.12 82 ALA A N 1
ATOM 693 C CA . ALA A 1 82 ? 4.091 -5.095 -8.040 1.00 93.12 82 ALA A CA 1
ATOM 694 C C . ALA A 1 82 ? 2.977 -4.033 -8.125 1.00 93.12 82 ALA A C 1
ATOM 696 O O . ALA A 1 82 ? 1.827 -4.310 -7.784 1.00 93.12 82 ALA A O 1
ATOM 697 N N . LEU A 1 83 ? 3.292 -2.818 -8.591 1.00 92.25 83 LEU A N 1
ATOM 698 C CA . LEU A 1 83 ? 2.288 -1.769 -8.785 1.00 92.25 83 LEU A CA 1
ATOM 699 C C . LEU A 1 83 ? 1.302 -2.131 -9.908 1.00 92.25 83 LEU A C 1
ATOM 701 O O . LEU A 1 83 ? 0.098 -1.906 -9.767 1.00 92.25 83 LEU A O 1
ATOM 705 N N . THR A 1 84 ? 1.781 -2.721 -11.007 1.00 91.38 84 THR A N 1
ATOM 706 C CA . THR A 1 84 ? 0.905 -3.163 -12.101 1.00 91.38 84 THR A CA 1
ATOM 707 C C . THR A 1 84 ? 0.039 -4.356 -11.700 1.00 91.38 84 THR A C 1
ATOM 709 O O . THR A 1 84 ? -1.130 -4.387 -12.079 1.00 91.38 84 THR A O 1
ATOM 712 N N . GLU A 1 85 ? 0.536 -5.280 -10.867 1.00 92.69 85 GLU A N 1
ATOM 713 C CA . GLU A 1 85 ? -0.279 -6.351 -10.268 1.00 92.69 85 GLU A CA 1
ATOM 714 C C . GLU A 1 85 ? -1.457 -5.771 -9.469 1.00 92.69 85 GLU A C 1
ATOM 716 O O . GLU A 1 85 ? -2.597 -6.218 -9.613 1.00 92.69 85 GLU A O 1
ATOM 721 N N . GLN A 1 86 ? -1.206 -4.746 -8.647 1.00 90.88 86 GLN A N 1
ATOM 722 C CA . GLN A 1 86 ? -2.259 -4.103 -7.861 1.00 90.88 86 GLN A CA 1
ATOM 723 C C . GLN A 1 86 ? -3.319 -3.422 -8.728 1.00 90.88 86 GLN A C 1
ATOM 725 O O . GLN A 1 86 ? -4.507 -3.509 -8.405 1.00 90.88 86 GLN A O 1
ATOM 730 N N . MET A 1 87 ? -2.901 -2.769 -9.815 1.00 89.88 87 MET A N 1
ATOM 731 C CA . MET A 1 87 ? -3.816 -2.175 -10.789 1.00 89.88 87 MET A CA 1
ATOM 732 C C . MET A 1 87 ? -4.661 -3.253 -11.479 1.00 89.88 87 MET A C 1
ATOM 734 O O . MET A 1 87 ? -5.880 -3.125 -11.547 1.00 89.88 87 MET A O 1
ATOM 738 N N . LEU A 1 88 ? -4.030 -4.334 -11.948 1.00 90.88 88 LEU A N 1
ATOM 739 C CA . LEU A 1 88 ? -4.696 -5.403 -12.698 1.00 90.88 88 LEU A CA 1
ATOM 740 C C . LEU A 1 88 ? -5.716 -6.162 -11.841 1.00 90.88 88 LEU A C 1
ATOM 742 O O . LEU A 1 88 ? -6.797 -6.498 -12.315 1.00 90.88 88 LEU A O 1
ATOM 746 N N . LEU A 1 89 ? -5.403 -6.389 -10.564 1.00 89.69 89 LEU A N 1
ATOM 747 C CA . LEU A 1 89 ? -6.311 -7.029 -9.607 1.00 89.69 89 LEU A CA 1
ATOM 748 C C . LEU A 1 89 ? -7.390 -6.083 -9.054 1.00 89.69 89 LEU A C 1
ATOM 750 O O . LEU A 1 89 ? -8.177 -6.503 -8.208 1.00 89.69 89 LEU A O 1
ATOM 754 N N . GLY A 1 90 ? -7.414 -4.812 -9.473 1.00 85.62 90 GLY A N 1
ATOM 755 C CA . GLY A 1 90 ? -8.371 -3.816 -8.982 1.00 85.62 90 GLY A CA 1
ATOM 756 C C . GLY A 1 90 ? -8.235 -3.515 -7.486 1.00 85.62 90 GLY A C 1
ATOM 757 O O . GLY A 1 90 ? -9.195 -3.082 -6.854 1.00 85.62 90 GLY A O 1
ATOM 758 N N . LYS A 1 91 ? -7.056 -3.770 -6.898 1.00 87.12 91 LYS A N 1
ATOM 759 C CA . LYS A 1 91 ? -6.777 -3.536 -5.471 1.00 87.12 91 LYS A CA 1
ATOM 760 C C . LYS A 1 91 ? -6.649 -2.045 -5.149 1.00 87.12 91 LYS A C 1
ATOM 762 O O . LYS A 1 91 ? -6.885 -1.653 -4.010 1.00 87.12 91 LYS A O 1
ATOM 767 N N . ILE A 1 92 ? -6.242 -1.242 -6.133 1.00 86.44 92 ILE A N 1
ATOM 768 C CA . ILE A 1 92 ? -6.009 0.200 -6.007 1.00 86.44 92 ILE A CA 1
ATOM 769 C C . ILE A 1 92 ? -6.868 0.982 -6.998 1.00 86.44 92 ILE A C 1
ATOM 771 O O . ILE A 1 92 ? -7.210 0.495 -8.075 1.00 86.44 92 ILE A O 1
ATOM 775 N N . GLU A 1 93 ? -7.185 2.222 -6.638 1.00 86.81 93 GLU A N 1
ATOM 776 C CA . GLU A 1 93 ? -7.870 3.156 -7.526 1.00 86.81 93 GLU A CA 1
ATOM 777 C C . GLU A 1 93 ? -6.915 3.692 -8.609 1.00 86.81 93 GLU A C 1
ATOM 779 O O . GLU A 1 93 ? -5.711 3.845 -8.386 1.00 86.81 93 GLU A O 1
ATOM 784 N N . ASN A 1 94 ? -7.455 4.041 -9.780 1.00 85.12 94 ASN A N 1
ATOM 785 C CA . ASN A 1 94 ? -6.681 4.606 -10.890 1.00 85.12 94 ASN A CA 1
ATOM 786 C C . ASN A 1 94 ? -5.950 5.913 -10.503 1.00 85.12 94 ASN A C 1
ATOM 788 O O . ASN A 1 94 ? -4.824 6.166 -10.939 1.00 85.12 94 ASN A O 1
ATOM 792 N N . THR A 1 95 ? -6.552 6.713 -9.620 1.00 88.19 95 THR A N 1
ATOM 793 C CA . THR A 1 95 ? -5.946 7.939 -9.080 1.00 88.19 95 THR A CA 1
ATOM 794 C C . THR A 1 95 ? -4.675 7.643 -8.281 1.00 88.19 95 THR A C 1
ATOM 796 O O . THR A 1 95 ? -3.644 8.279 -8.509 1.00 88.19 95 THR A O 1
ATOM 799 N N . GLN A 1 96 ? -4.711 6.635 -7.402 1.00 87.88 96 GLN A N 1
ATOM 800 C CA . GLN A 1 96 ? -3.547 6.192 -6.631 1.00 87.88 96 GLN A CA 1
ATOM 801 C C . GLN A 1 96 ? -2.456 5.633 -7.545 1.00 87.88 96 GLN A C 1
ATOM 803 O O . GLN A 1 96 ? -1.292 5.994 -7.399 1.00 87.88 96 GLN A O 1
ATOM 808 N N . TYR A 1 97 ? -2.831 4.820 -8.533 1.00 89.81 97 TYR A N 1
ATOM 809 C CA . TYR A 1 97 ? -1.892 4.302 -9.527 1.00 89.81 97 TYR A CA 1
ATOM 810 C C . TYR A 1 97 ? -1.161 5.423 -10.279 1.00 89.81 97 TYR A C 1
ATOM 812 O O . TYR A 1 97 ? 0.061 5.386 -10.408 1.00 89.81 97 TYR A O 1
ATOM 820 N N . THR A 1 98 ? -1.887 6.451 -10.726 1.00 90.44 98 THR A N 1
ATOM 821 C CA . THR A 1 98 ? -1.308 7.581 -11.469 1.00 90.44 98 THR A CA 1
ATOM 822 C C . THR A 1 98 ? -0.310 8.375 -10.619 1.00 90.44 98 THR A C 1
ATOM 824 O O . THR A 1 98 ? 0.739 8.787 -11.118 1.00 90.44 98 THR A O 1
ATOM 827 N N . LEU A 1 99 ? -0.602 8.564 -9.327 1.00 91.50 99 LEU A N 1
ATOM 828 C CA . LEU A 1 99 ? 0.305 9.242 -8.399 1.00 91.50 99 LEU A CA 1
ATOM 829 C C . LEU A 1 99 ? 1.611 8.455 -8.209 1.00 91.50 99 LEU A C 1
ATOM 831 O O . LEU A 1 99 ? 2.697 9.026 -8.318 1.00 91.50 99 LEU A O 1
ATOM 835 N N . GLU A 1 100 ? 1.508 7.147 -7.965 1.00 90.56 100 GLU A N 1
ATOM 836 C CA . GLU A 1 100 ? 2.671 6.268 -7.785 1.00 90.56 100 GLU A CA 1
ATOM 837 C C . GLU A 1 100 ? 3.478 6.092 -9.075 1.00 90.56 100 GLU A C 1
ATOM 839 O O . GLU A 1 100 ? 4.704 6.010 -9.048 1.00 90.56 100 GLU A O 1
ATOM 844 N N . MET A 1 101 ? 2.820 6.107 -10.233 1.00 90.31 101 MET A N 1
ATOM 845 C CA . MET A 1 101 ? 3.510 6.107 -11.519 1.00 90.31 101 MET A CA 1
ATOM 846 C C . MET A 1 101 ? 4.425 7.334 -11.663 1.00 90.31 101 MET A C 1
ATOM 848 O O . MET A 1 101 ? 5.574 7.209 -12.091 1.00 90.31 101 MET A O 1
ATOM 852 N N . GLY A 1 102 ? 3.951 8.519 -11.264 1.00 90.94 102 GLY A N 1
ATOM 853 C CA . GLY A 1 102 ? 4.739 9.753 -11.326 1.00 90.94 102 GLY A CA 1
ATOM 854 C C . GLY A 1 102 ? 5.976 9.734 -10.419 1.00 90.94 102 GLY A C 1
ATOM 855 O O . GLY A 1 102 ? 7.050 10.213 -10.807 1.00 90.94 102 GLY A O 1
ATOM 856 N N . THR A 1 103 ? 5.866 9.140 -9.226 1.00 90.75 103 THR A N 1
ATOM 857 C CA . THR A 1 103 ? 7.022 8.964 -8.333 1.00 90.75 103 THR A CA 1
ATOM 858 C C . THR A 1 103 ? 8.030 8.001 -8.960 1.00 90.75 103 THR A C 1
ATOM 860 O O . THR A 1 103 ? 9.198 8.362 -9.122 1.00 90.75 103 THR A O 1
ATOM 863 N N . LEU A 1 104 ? 7.585 6.829 -9.425 1.00 90.56 104 LEU A N 1
ATOM 864 C CA . LEU A 1 104 ? 8.426 5.828 -10.094 1.00 90.56 104 LEU A CA 1
ATOM 865 C C . LEU A 1 104 ? 9.151 6.387 -11.323 1.00 90.56 104 LEU A C 1
ATOM 867 O O . LEU A 1 104 ? 10.350 6.152 -11.480 1.00 90.56 104 LEU A O 1
ATOM 871 N N . GLN A 1 105 ? 8.476 7.187 -12.150 1.00 91.12 105 GLN A N 1
ATOM 872 C CA . GLN A 1 105 ? 9.085 7.852 -13.306 1.00 91.12 105 GLN A CA 1
ATOM 873 C C . GLN A 1 105 ? 10.220 8.806 -12.895 1.00 91.12 105 GLN A C 1
ATOM 875 O O . GLN A 1 105 ? 11.269 8.867 -13.549 1.00 91.12 105 GLN A O 1
ATOM 880 N N . SER A 1 106 ? 10.048 9.515 -11.777 1.00 89.88 106 SER A N 1
ATOM 881 C CA . SER A 1 106 ? 11.090 10.377 -11.209 1.00 89.88 106 SER A CA 1
ATOM 882 C C . SER A 1 106 ? 12.306 9.559 -10.744 1.00 89.88 106 SER A C 1
ATOM 884 O O . SER A 1 106 ? 13.448 9.928 -11.032 1.00 89.88 106 SER A O 1
ATOM 886 N N . HIS A 1 107 ? 12.089 8.406 -10.092 1.00 88.50 107 HIS A N 1
ATOM 887 C CA . HIS A 1 107 ? 13.175 7.492 -9.706 1.00 88.50 107 HIS A CA 1
ATOM 888 C C . HIS A 1 107 ? 13.872 6.867 -10.927 1.00 88.50 107 HIS A C 1
ATOM 890 O O . HIS A 1 107 ? 15.101 6.785 -10.934 1.00 88.50 107 HIS A O 1
ATOM 896 N N . ALA A 1 108 ? 13.126 6.493 -11.972 1.00 87.81 108 ALA A N 1
ATOM 897 C CA . ALA A 1 108 ? 13.673 5.945 -13.215 1.00 87.81 108 ALA A CA 1
ATOM 898 C C . ALA A 1 108 ? 14.590 6.948 -13.930 1.00 87.81 108 ALA A C 1
ATOM 900 O O . ALA A 1 108 ? 15.696 6.598 -14.337 1.00 87.81 108 ALA A O 1
ATOM 901 N N . THR A 1 109 ? 14.171 8.214 -14.010 1.00 87.75 109 THR A N 1
ATOM 902 C CA . THR A 1 109 ? 14.962 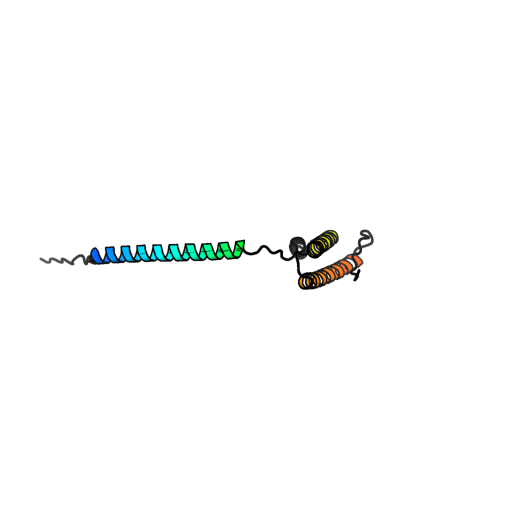9.290 -14.629 1.00 87.75 109 THR A CA 1
ATOM 903 C C . THR A 1 109 ? 16.252 9.552 -13.849 1.00 87.75 109 THR A C 1
ATOM 905 O O . THR A 1 109 ? 17.329 9.654 -14.435 1.00 87.75 109 THR A O 1
ATOM 908 N N . ARG A 1 110 ? 16.181 9.587 -12.510 1.00 86.69 110 ARG A N 1
ATOM 909 C CA . ARG A 1 110 ? 17.372 9.729 -11.656 1.00 86.69 110 ARG A CA 1
ATOM 910 C C . ARG A 1 110 ? 18.354 8.573 -11.856 1.00 86.69 110 ARG A C 1
ATOM 912 O O . ARG A 1 110 ? 19.551 8.806 -12.007 1.00 86.69 110 ARG A O 1
ATOM 919 N N . LEU A 1 111 ? 17.858 7.335 -11.853 1.00 82.38 111 LEU A N 1
ATOM 920 C CA . LEU A 1 111 ? 18.692 6.142 -12.004 1.00 82.38 111 LEU A CA 1
ATOM 921 C C . LEU A 1 111 ? 19.299 6.043 -13.412 1.00 82.38 111 LEU A C 1
ATOM 923 O O . LEU A 1 111 ? 20.431 5.583 -13.567 1.00 82.38 111 LEU A O 1
ATOM 927 N N . HIS A 1 112 ? 18.587 6.539 -14.427 1.00 81.50 112 HIS A N 1
ATOM 928 C CA . HIS A 1 112 ? 19.117 6.692 -15.778 1.00 81.50 112 HIS A CA 1
ATOM 929 C C . HIS A 1 112 ? 20.331 7.633 -15.807 1.00 81.50 112 HIS A C 1
ATOM 931 O O . HIS A 1 112 ? 21.389 7.216 -16.274 1.00 81.50 112 HIS A O 1
ATOM 937 N N . ASN A 1 113 ? 20.219 8.830 -15.218 1.00 79.19 113 ASN A N 1
ATOM 938 C CA . ASN A 1 113 ? 21.319 9.804 -15.145 1.00 79.19 113 ASN A CA 1
ATOM 939 C C . ASN A 1 113 ? 22.521 9.289 -14.332 1.00 79.19 113 ASN A C 1
ATOM 941 O O . ASN A 1 113 ? 23.662 9.595 -14.646 1.00 79.19 113 ASN A O 1
ATOM 945 N N . LYS A 1 114 ? 22.291 8.468 -13.300 1.00 75.62 114 LYS A N 1
ATOM 946 C CA . LYS A 1 114 ? 23.374 7.824 -12.532 1.00 75.62 114 LYS A CA 1
ATOM 947 C C . LYS A 1 114 ? 24.131 6.775 -13.360 1.00 75.62 114 LYS A C 1
ATOM 949 O O . LYS A 1 114 ? 25.317 6.549 -13.138 1.00 75.62 114 LYS A O 1
ATOM 954 N N . THR A 1 115 ? 23.454 6.129 -14.314 1.00 69.88 115 THR A N 1
ATOM 955 C CA . THR A 1 115 ? 24.065 5.072 -15.134 1.00 69.88 115 THR A CA 1
ATOM 956 C C . THR A 1 115 ? 24.777 5.615 -16.374 1.00 69.88 115 THR A C 1
ATOM 958 O O . THR A 1 115 ? 25.668 4.952 -16.885 1.00 69.88 115 THR A O 1
ATOM 961 N N . SER A 1 116 ? 24.439 6.814 -16.865 1.00 61.38 116 SER A N 1
ATOM 962 C CA . SER A 1 116 ? 25.190 7.426 -17.974 1.00 61.38 116 SER A CA 1
ATOM 963 C C . SER A 1 116 ? 26.656 7.700 -17.621 1.00 61.38 116 SER A C 1
ATOM 965 O O . SER A 1 116 ? 27.492 7.675 -18.517 1.00 61.38 116 SER A O 1
ATOM 967 N N . ASP A 1 117 ? 26.964 7.891 -16.333 1.00 59.44 117 ASP A N 1
ATOM 968 C CA . ASP A 1 117 ? 28.330 8.099 -15.831 1.00 59.44 117 ASP A CA 1
ATOM 969 C C . ASP A 1 117 ? 29.097 6.790 -15.560 1.00 59.44 117 ASP A C 1
ATOM 971 O O . ASP A 1 117 ? 30.310 6.812 -15.368 1.00 59.44 117 ASP A O 1
ATOM 975 N N . THR A 1 118 ? 28.413 5.639 -15.526 1.00 59.25 118 THR A N 1
ATOM 976 C CA . THR A 1 118 ? 29.003 4.331 -15.194 1.00 59.25 118 THR A CA 1
ATOM 977 C C . THR A 1 118 ? 28.807 3.344 -16.348 1.00 59.25 118 THR A C 1
ATOM 979 O O . THR A 1 118 ? 27.811 2.634 -16.439 1.00 59.25 118 THR A O 1
ATOM 982 N N . ASP A 1 119 ? 29.780 3.370 -17.259 1.00 48.31 119 ASP A N 1
ATOM 983 C CA . ASP A 1 119 ? 30.059 2.470 -18.388 1.00 48.31 119 ASP A CA 1
ATOM 984 C C . ASP A 1 119 ? 29.155 1.232 -18.607 1.00 48.31 119 ASP A C 1
ATOM 986 O O . ASP A 1 119 ? 29.158 0.290 -17.817 1.00 48.31 119 ASP A O 1
ATOM 990 N N . VAL A 1 120 ? 28.477 1.231 -19.771 1.00 55.78 120 VAL A N 1
ATOM 991 C CA . VAL A 1 120 ? 28.285 0.199 -20.837 1.00 55.78 120 VAL A CA 1
ATOM 992 C C . VAL A 1 120 ? 27.964 -1.276 -20.483 1.00 55.78 120 VAL A C 1
ATOM 994 O O . VAL A 1 120 ? 27.456 -2.002 -21.335 1.00 55.78 120 VAL A O 1
ATOM 997 N N . LEU A 1 121 ? 28.167 -1.760 -19.259 1.00 56.47 121 LEU A N 1
ATOM 998 C CA . LEU A 1 121 ? 28.086 -3.186 -18.911 1.00 56.47 121 LEU A CA 1
ATOM 999 C C . LEU A 1 121 ? 26.681 -3.672 -18.518 1.00 56.47 121 LEU A C 1
ATOM 1001 O O . LEU A 1 121 ? 26.426 -4.873 -18.559 1.00 56.47 121 LEU A O 1
ATOM 1005 N N . THR A 1 122 ? 25.747 -2.775 -18.179 1.00 58.69 122 THR A N 1
ATOM 1006 C CA . THR A 1 122 ? 24.353 -3.151 -17.867 1.00 58.69 122 THR A CA 1
ATOM 1007 C C . THR A 1 122 ? 23.381 -2.513 -18.860 1.00 58.69 122 THR A C 1
ATOM 1009 O O . THR A 1 122 ? 22.932 -1.379 -18.704 1.00 58.69 122 THR A O 1
ATOM 1012 N N . SER A 1 123 ? 23.034 -3.264 -19.906 1.00 61.44 123 SER A N 1
ATOM 1013 C CA . SER A 1 123 ? 22.159 -2.846 -21.015 1.00 61.44 123 SER A CA 1
ATOM 1014 C C . SER A 1 123 ? 20.682 -2.634 -20.638 1.00 61.44 123 SER A C 1
ATOM 1016 O O . SER A 1 123 ? 19.863 -2.338 -21.507 1.00 61.44 123 SER A O 1
ATOM 1018 N N . LEU A 1 124 ? 20.312 -2.746 -19.357 1.00 72.38 124 LEU A N 1
ATOM 1019 C CA . LEU A 1 124 ? 18.940 -2.523 -18.906 1.00 72.38 124 LEU A CA 1
ATOM 1020 C C . LEU A 1 124 ? 18.643 -1.018 -18.815 1.00 72.38 124 LEU A C 1
ATOM 1022 O O . LEU A 1 124 ? 19.112 -0.315 -17.906 1.00 72.38 124 LEU A O 1
ATOM 1026 N N . LYS A 1 125 ? 17.837 -0.535 -19.763 1.00 79.69 125 LYS A N 1
ATOM 1027 C CA . LYS A 1 125 ? 17.256 0.809 -19.788 1.00 79.69 125 LYS A CA 1
ATOM 1028 C C . LYS A 1 125 ? 15.749 0.693 -19.568 1.00 79.69 125 LYS A C 1
ATOM 1030 O O . LYS A 1 125 ? 15.064 0.055 -20.356 1.00 79.69 125 LYS A O 1
ATOM 1035 N N . ILE A 1 126 ? 15.247 1.323 -18.510 1.00 83.19 126 ILE A N 1
ATOM 1036 C CA . ILE A 1 126 ? 13.811 1.399 -18.221 1.00 83.19 126 ILE A CA 1
ATOM 1037 C C . ILE A 1 126 ? 13.308 2.737 -18.764 1.00 83.19 126 ILE A C 1
ATOM 1039 O O . ILE A 1 126 ? 13.791 3.792 -18.350 1.00 83.19 126 ILE A O 1
ATOM 1043 N N . THR A 1 127 ? 12.371 2.697 -19.709 1.00 85.50 127 THR A N 1
ATOM 1044 C CA . THR A 1 127 ? 11.718 3.877 -20.290 1.00 85.50 127 THR A CA 1
ATOM 1045 C C . THR A 1 127 ? 10.231 3.851 -19.983 1.00 85.50 127 THR A C 1
ATOM 1047 O O . THR A 1 127 ? 9.613 2.792 -19.995 1.00 85.50 127 THR A O 1
ATOM 1050 N N . PHE A 1 128 ? 9.666 5.023 -19.704 1.00 85.94 128 PHE A N 1
ATOM 1051 C CA . PHE A 1 128 ? 8.231 5.175 -19.517 1.00 85.94 128 PHE A CA 1
ATOM 1052 C C . PHE A 1 128 ? 7.570 5.505 -20.856 1.00 85.94 128 PHE A C 1
ATOM 1054 O O . PHE A 1 128 ? 7.967 6.465 -21.518 1.00 85.94 128 PHE A O 1
ATOM 1061 N N . GLU A 1 129 ? 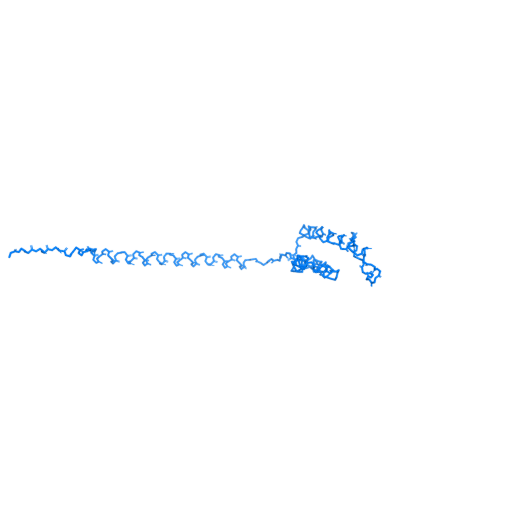6.561 4.725 -21.225 1.00 88.25 129 GLU A N 1
ATOM 1062 C CA . GLU A 1 129 ? 5.747 4.917 -22.420 1.00 88.25 129 GLU A CA 1
ATOM 1063 C C . GLU A 1 129 ? 4.272 4.752 -22.048 1.00 88.25 129 GLU A C 1
ATOM 1065 O O . GLU A 1 129 ? 3.926 3.963 -21.167 1.00 88.25 129 GLU A O 1
ATOM 1070 N N . ARG A 1 130 ? 3.402 5.537 -22.688 1.00 84.31 130 ARG A N 1
ATOM 1071 C CA . ARG A 1 130 ? 1.955 5.385 -22.536 1.00 84.31 130 ARG A CA 1
ATOM 1072 C C . ARG A 1 130 ? 1.489 4.354 -23.559 1.00 84.31 130 ARG A C 1
ATOM 1074 O O . ARG A 1 130 ? 1.234 4.718 -24.703 1.00 84.31 130 ARG A O 1
ATOM 1081 N N . ASP A 1 131 ? 1.434 3.103 -23.126 1.00 78.00 131 ASP A N 1
ATOM 1082 C CA . ASP A 1 131 ? 0.916 1.982 -23.913 1.00 78.00 131 ASP A CA 1
ATOM 1083 C C . ASP A 1 131 ? -0.610 1.815 -23.718 1.00 78.00 131 ASP A C 1
ATOM 1085 O O . ASP A 1 131 ? -1.206 2.520 -22.895 1.00 78.00 131 ASP A O 1
ATOM 1089 N N . LEU A 1 132 ? -1.229 0.952 -24.530 1.00 65.56 132 LEU A N 1
ATOM 1090 C CA . LEU A 1 132 ? -2.682 0.733 -24.657 1.00 65.56 132 LEU A CA 1
ATOM 1091 C C . LEU A 1 132 ? -3.390 0.250 -23.380 1.00 65.56 132 LEU A C 1
ATOM 1093 O O . LEU A 1 132 ? -2.868 -0.654 -22.691 1.00 65.56 132 LEU A O 1
#

Sequence (132 aa):
DTEGDDEDSEDGESQVAKRRRMDEAAINKRREKRLWEDNKKKLMFDYSQFTYYTRASAIYMFDLAWKLNRDDKESLWLTIVALTEQMLLGKIENTQYTLEMGTLQSHATRLHNKTSDTDVLTSLKITFERDL